Protein AF-A0A3B9GYI4-F1 (afdb_monomer)

Organism: NCBI:txid81029

Foldseek 3Di:
DFDDDPNHGDDLDDPDDDDADVPRDDDDDDDPSNNPVVVVCCQVPVDDDPDDFHDDPNDTPDD

Sequence (63 aa):
DEATNDGKPVSALTDFSLTVKPGEFVALVGPSGAGKTTVFRLALRLFDPQSGQVTLDGIASAE

Nearest PDB structures (foldseek):
  5u1d-assembly1_B  TM=7.874E-01  e=3.136E-02  Homo sapiens
  7mew-assembly1_B  TM=7.686E-01  e=3.379E-02  Escherichia coli
  8vp6-assembly1_A  TM=8.676E-01  e=9.616E-02  Acetivibrio thermocellus ATCC 27405

Structure (mmCIF, N/CA/C/O backbone):
data_AF-A0A3B9GYI4-F1
#
_entry.id   AF-A0A3B9GYI4-F1
#
loop_
_atom_site.group_PDB
_atom_site.id
_atom_site.type_symbol
_atom_site.label_atom_id
_atom_site.label_alt_id
_atom_site.label_comp_id
_atom_site.label_asym_id
_atom_site.label_entity_id
_atom_site.label_seq_id
_atom_site.pdbx_PDB_i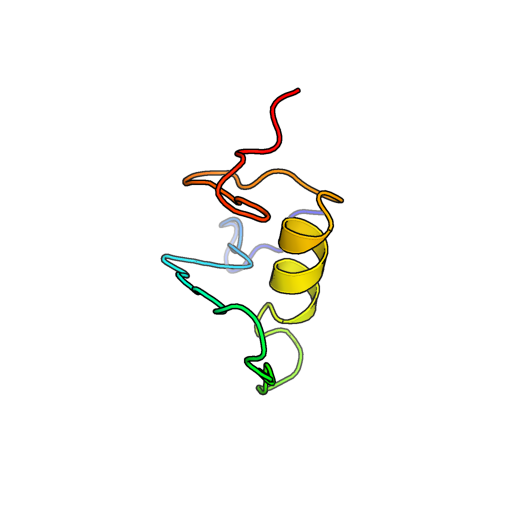ns_code
_atom_site.Cartn_x
_atom_site.Cartn_y
_atom_site.Cartn_z
_atom_site.occupancy
_atom_site.B_iso_or_equiv
_atom_site.auth_seq_id
_atom_site.auth_comp_id
_atom_site.auth_asym_id
_atom_site.auth_atom_id
_atom_site.pdbx_PDB_model_num
ATOM 1 N N . ASP A 1 1 ? 5.165 7.332 -19.382 1.00 50.00 1 ASP A N 1
ATOM 2 C CA . ASP A 1 1 ? 6.515 6.755 -19.341 1.00 50.00 1 ASP A CA 1
ATOM 3 C C . ASP A 1 1 ? 6.359 5.284 -18.995 1.00 50.00 1 ASP A C 1
ATOM 5 O O . ASP A 1 1 ? 6.176 4.946 -17.831 1.00 50.00 1 ASP A O 1
ATOM 9 N N . GLU A 1 2 ? 6.225 4.429 -20.008 1.00 57.00 2 GLU A N 1
ATOM 10 C CA . GLU A 1 2 ? 6.087 2.988 -19.783 1.00 57.00 2 GLU A CA 1
ATOM 11 C C . GLU A 1 2 ? 7.487 2.420 -19.577 1.00 57.00 2 GLU A C 1
ATOM 13 O O . GLU A 1 2 ? 8.278 2.327 -20.512 1.00 57.00 2 GLU A O 1
ATOM 18 N N . ALA A 1 3 ? 7.818 2.067 -18.337 1.00 64.31 3 ALA A N 1
ATOM 19 C CA . ALA A 1 3 ? 8.994 1.251 -18.091 1.00 64.31 3 ALA A CA 1
ATOM 20 C C . ALA A 1 3 ? 8.784 -0.084 -18.819 1.00 64.31 3 ALA A C 1
ATOM 22 O O . ALA A 1 3 ? 7.815 -0.785 -18.536 1.00 64.31 3 ALA A O 1
ATOM 23 N N . THR A 1 4 ? 9.653 -0.425 -19.769 1.00 65.06 4 THR A N 1
ATOM 24 C CA . THR A 1 4 ? 9.583 -1.692 -20.506 1.00 65.06 4 THR A CA 1
ATOM 25 C C . THR A 1 4 ? 10.789 -2.567 -20.197 1.00 65.06 4 THR A C 1
ATOM 27 O O . THR A 1 4 ? 11.917 -2.082 -20.253 1.00 65.06 4 THR A O 1
ATOM 30 N N . ASN A 1 5 ? 10.567 -3.857 -19.948 1.00 67.25 5 ASN A N 1
ATOM 31 C CA . ASN A 1 5 ? 11.605 -4.890 -19.979 1.00 67.25 5 ASN A CA 1
ATOM 32 C C . ASN A 1 5 ? 11.354 -5.748 -21.218 1.00 67.25 5 ASN A C 1
ATOM 34 O O . ASN A 1 5 ? 10.239 -6.232 -21.410 1.00 67.25 5 ASN A O 1
ATOM 38 N N . ASP A 1 6 ? 12.362 -5.895 -22.079 1.00 77.56 6 ASP A N 1
ATOM 39 C CA . ASP A 1 6 ? 12.284 -6.677 -23.323 1.00 77.56 6 ASP A CA 1
ATOM 40 C C . ASP A 1 6 ? 11.084 -6.310 -24.225 1.00 77.56 6 ASP A C 1
ATOM 42 O O . ASP A 1 6 ? 10.452 -7.166 -24.844 1.00 77.56 6 ASP A O 1
ATOM 46 N N . GLY A 1 7 ? 10.733 -5.018 -24.270 1.00 76.50 7 GLY A N 1
ATOM 47 C CA . GLY A 1 7 ? 9.612 -4.497 -25.064 1.00 76.50 7 GLY A CA 1
ATOM 48 C C . GLY A 1 7 ? 8.222 -4.770 -24.482 1.00 76.50 7 GLY A C 1
ATOM 49 O O . GLY A 1 7 ? 7.225 -4.457 -25.128 1.00 76.50 7 GLY A O 1
ATOM 50 N N . LYS A 1 8 ? 8.131 -5.329 -23.268 1.00 73.69 8 LYS A N 1
ATOM 51 C CA . LYS A 1 8 ? 6.866 -5.521 -22.550 1.00 73.69 8 LYS A CA 1
ATOM 52 C C . LYS A 1 8 ? 6.691 -4.449 -21.476 1.00 73.69 8 LYS A C 1
ATOM 54 O O . LYS A 1 8 ? 7.656 -4.182 -20.755 1.00 73.69 8 LYS A O 1
ATOM 59 N N . PRO A 1 9 ? 5.488 -3.869 -21.324 1.00 74.56 9 PRO A N 1
ATOM 60 C CA . PRO A 1 9 ? 5.207 -2.941 -20.238 1.00 74.56 9 PRO A CA 1
ATOM 61 C C . PRO A 1 9 ? 5.430 -3.631 -18.889 1.00 74.56 9 PRO A C 1
ATOM 63 O O . PRO A 1 9 ? 4.982 -4.756 -18.657 1.00 74.56 9 PRO A O 1
ATOM 66 N N . VAL A 1 10 ? 6.161 -2.961 -18.004 1.00 81.75 10 VAL A N 1
ATOM 67 C CA . VAL A 1 10 ? 6.443 -3.428 -16.648 1.00 81.75 10 VAL A CA 1
ATOM 68 C C . VAL A 1 10 ? 5.346 -2.913 -15.736 1.00 81.75 10 VAL A C 1
ATOM 70 O O . VAL A 1 10 ? 5.184 -1.704 -15.561 1.00 81.75 10 VAL A O 1
ATOM 73 N N . SER A 1 11 ? 4.608 -3.834 -15.119 1.00 87.69 11 SER A N 1
ATOM 74 C CA . SER A 1 11 ? 3.656 -3.459 -14.082 1.00 87.69 11 SER A CA 1
ATOM 75 C C . SER A 1 11 ? 4.388 -3.079 -12.797 1.00 87.69 11 SER A C 1
ATOM 77 O O . SER A 1 11 ? 5.229 -3.829 -12.299 1.00 87.69 11 SER A O 1
ATOM 79 N N . ALA A 1 12 ? 4.044 -1.921 -12.234 1.00 92.38 12 ALA A N 1
ATOM 80 C CA . ALA A 1 12 ? 4.599 -1.469 -10.961 1.00 92.38 12 ALA A CA 1
ATOM 81 C C . ALA A 1 12 ? 4.081 -2.283 -9.762 1.00 92.38 12 ALA A C 1
ATOM 83 O O . ALA A 1 12 ? 4.768 -2.367 -8.746 1.00 92.38 12 ALA A O 1
ATOM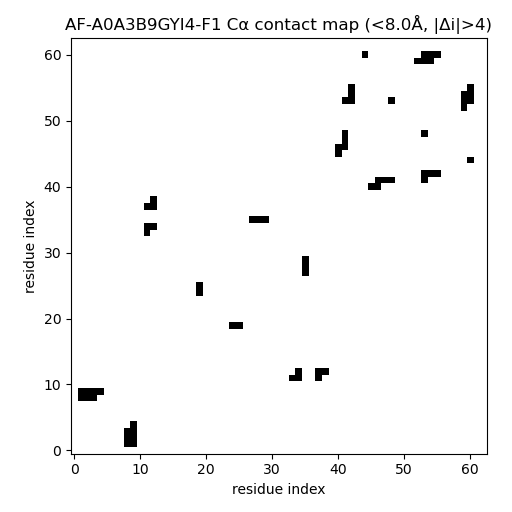 84 N N . LEU A 1 13 ? 2.876 -2.856 -9.870 1.00 94.56 13 LEU A N 1
ATOM 85 C CA . LEU A 1 13 ? 2.242 -3.711 -8.866 1.00 94.56 13 LEU A CA 1
ATOM 86 C C . LEU A 1 13 ? 1.470 -4.822 -9.584 1.00 94.56 13 LEU A C 1
ATOM 88 O O . LEU A 1 13 ? 0.677 -4.547 -10.478 1.00 94.56 13 LEU A O 1
ATOM 92 N N . THR A 1 14 ? 1.686 -6.073 -9.190 1.00 93.94 14 THR A N 1
ATOM 93 C CA . THR A 1 14 ? 0.969 -7.235 -9.740 1.00 93.94 14 THR A CA 1
ATOM 94 C C . THR A 1 14 ? 0.381 -8.016 -8.575 1.00 93.94 14 THR A C 1
ATOM 96 O O . THR A 1 14 ? 1.111 -8.294 -7.626 1.00 93.94 14 THR A O 1
ATOM 99 N N . ASP A 1 15 ? -0.923 -8.300 -8.621 1.00 94.50 15 ASP A N 1
ATOM 100 C CA . ASP A 1 15 ? -1.667 -9.052 -7.596 1.00 94.50 15 ASP A CA 1
ATOM 101 C C . ASP A 1 15 ? -1.401 -8.590 -6.151 1.00 94.50 15 ASP A C 1
ATOM 103 O O . ASP A 1 15 ? -1.226 -9.380 -5.223 1.00 94.50 15 ASP A O 1
ATOM 107 N N . PHE A 1 16 ? -1.358 -7.271 -5.951 1.00 95.38 16 PHE A N 1
ATOM 108 C CA . PHE A 1 16 ? -1.122 -6.665 -4.644 1.00 95.38 16 PHE A CA 1
ATOM 109 C C . PHE A 1 16 ? -2.433 -6.486 -3.868 1.00 95.38 16 PHE A C 1
ATOM 111 O O . PHE A 1 16 ? -3.412 -5.962 -4.394 1.00 95.38 16 PHE A O 1
ATOM 118 N N . SER A 1 17 ? -2.442 -6.869 -2.591 1.00 95.81 17 SER A N 1
ATOM 119 C CA . SER A 1 17 ? -3.566 -6.657 -1.673 1.00 95.81 17 SER A CA 1
ATOM 120 C C . SER A 1 17 ? -3.058 -6.206 -0.308 1.00 95.81 17 SER A C 1
ATOM 122 O O . SER A 1 17 ? -2.132 -6.797 0.245 1.00 95.81 17 SER A O 1
ATOM 124 N N . LEU A 1 18 ? -3.679 -5.164 0.242 1.00 95.69 18 LEU A N 1
ATOM 125 C CA . LEU A 1 18 ? -3.390 -4.641 1.574 1.00 95.69 18 LEU A CA 1
ATOM 126 C C . LEU A 1 18 ? -4.689 -4.144 2.212 1.00 95.69 18 LEU A C 1
ATOM 128 O O . LEU A 1 18 ? -5.472 -3.441 1.580 1.00 95.69 18 LEU A O 1
ATOM 132 N N . THR A 1 19 ? -4.899 -4.477 3.482 1.00 95.75 19 THR A N 1
ATOM 133 C CA . THR A 1 19 ? -5.971 -3.922 4.311 1.00 95.75 19 THR A CA 1
ATOM 134 C C . THR A 1 19 ? -5.338 -3.378 5.578 1.00 95.75 19 THR A C 1
ATOM 136 O O . THR A 1 19 ? -4.639 -4.117 6.263 1.00 95.75 19 THR A O 1
ATOM 139 N N . VAL A 1 20 ? -5.581 -2.102 5.874 1.00 95.44 20 VAL A N 1
ATOM 140 C CA . VAL A 1 20 ? -5.110 -1.441 7.096 1.00 95.44 20 VAL A CA 1
ATOM 141 C C . VAL A 1 20 ? -6.324 -1.151 7.963 1.00 95.44 20 VAL A C 1
ATOM 143 O O . VAL A 1 20 ? -7.275 -0.520 7.502 1.00 95.44 20 VAL A O 1
ATOM 146 N N . LYS A 1 21 ? -6.325 -1.646 9.199 1.00 95.62 21 LYS A N 1
ATOM 147 C CA . LYS A 1 21 ? -7.439 -1.442 10.129 1.00 95.62 21 LYS A CA 1
ATOM 148 C C . LYS A 1 21 ? -7.317 -0.094 10.850 1.00 95.62 21 LYS A C 1
ATOM 150 O O . LYS A 1 21 ? -6.208 0.418 1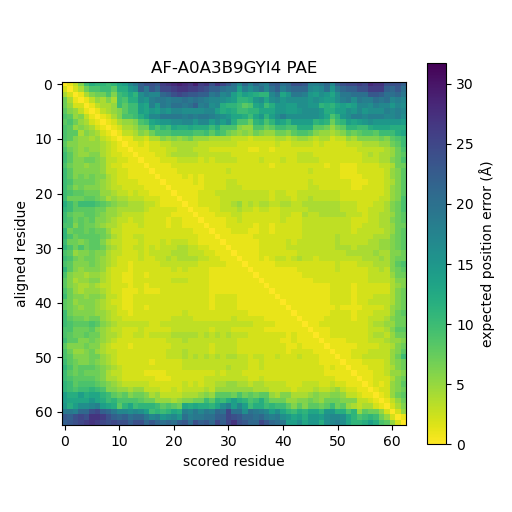1.013 1.00 95.62 21 LYS A O 1
ATOM 155 N N . PRO A 1 22 ? -8.429 0.478 11.346 1.00 94.94 22 PRO A N 1
ATOM 156 C CA . PRO A 1 22 ? -8.371 1.664 12.195 1.00 94.94 22 PRO A CA 1
ATOM 157 C C . PRO A 1 22 ? -7.424 1.464 13.387 1.00 94.94 22 PRO A C 1
ATOM 159 O O . PRO A 1 22 ? -7.526 0.472 14.109 1.00 94.94 22 PRO A O 1
ATOM 162 N N . GLY A 1 23 ? -6.499 2.407 13.581 1.00 96.62 23 GLY A N 1
ATOM 163 C CA . GLY A 1 23 ? -5.484 2.358 14.641 1.00 96.62 23 GLY A CA 1
ATOM 164 C C . GLY A 1 23 ? -4.262 1.481 14.342 1.00 96.62 23 GLY A C 1
ATOM 165 O O . GLY A 1 23 ? -3.350 1.424 15.164 1.00 96.62 23 GLY A O 1
ATOM 166 N N . GLU A 1 24 ? -4.209 0.813 13.189 1.00 97.62 24 GLU A N 1
ATOM 167 C CA . GLU A 1 24 ? -3.055 0.017 12.779 1.00 97.62 24 GLU A CA 1
ATOM 168 C C . GLU A 1 24 ? -1.942 0.903 12.203 1.00 97.62 24 GLU A C 1
ATOM 170 O O . GLU A 1 24 ? -2.191 1.823 11.422 1.00 97.62 24 GLU A O 1
ATOM 175 N N . PHE A 1 25 ? -0.693 0.604 12.566 1.00 96.31 25 PHE A N 1
ATOM 176 C CA . PHE A 1 25 ? 0.486 1.230 11.976 1.00 96.31 25 PHE A CA 1
ATOM 177 C C . PHE A 1 25 ? 1.203 0.225 11.072 1.00 96.31 25 PHE A C 1
ATOM 179 O O . PHE A 1 25 ? 1.725 -0.782 11.550 1.00 96.31 25 PHE A O 1
ATOM 186 N N . VAL A 1 26 ? 1.248 0.512 9.769 1.00 96.19 26 VAL A N 1
ATOM 187 C CA . VAL A 1 26 ? 1.852 -0.363 8.754 1.00 96.19 26 VAL A CA 1
ATOM 188 C C . VAL A 1 26 ? 3.028 0.341 8.088 1.00 96.19 26 VAL A C 1
ATOM 190 O O . VAL A 1 26 ? 2.913 1.479 7.636 1.00 96.19 26 VAL A O 1
ATOM 193 N N . ALA A 1 27 ? 4.157 -0.361 7.976 1.00 96.62 27 ALA A N 1
ATOM 194 C CA . ALA A 1 27 ? 5.328 0.101 7.241 1.00 96.62 27 ALA A CA 1
ATOM 195 C C . ALA A 1 27 ? 5.517 -0.716 5.954 1.00 96.62 27 ALA A C 1
ATOM 197 O O . ALA A 1 27 ? 5.623 -1.941 5.998 1.00 96.62 27 ALA A O 1
ATOM 198 N N . LEU A 1 28 ? 5.614 -0.036 4.806 1.00 95.88 28 LEU A N 1
ATOM 199 C CA . LEU A 1 28 ? 6.016 -0.653 3.539 1.00 95.88 28 LEU A CA 1
ATOM 200 C C . LEU A 1 28 ? 7.540 -0.573 3.376 1.00 95.88 28 LEU A C 1
ATOM 202 O O . LEU A 1 28 ? 8.097 0.516 3.226 1.00 95.88 28 LEU A O 1
ATOM 206 N N . VAL A 1 29 ? 8.213 -1.723 3.347 1.00 96.06 29 VAL A N 1
ATOM 207 C CA . VAL A 1 29 ? 9.675 -1.828 3.204 1.00 96.06 29 VAL A CA 1
ATOM 208 C C . VAL A 1 29 ? 10.052 -2.670 1.987 1.00 96.06 29 VAL A C 1
ATOM 210 O O . VAL A 1 29 ? 9.299 -3.535 1.556 1.00 96.06 29 VAL A O 1
ATOM 213 N N . GLY A 1 30 ? 11.214 -2.393 1.396 1.00 94.81 30 GLY A N 1
ATOM 214 C CA . GLY A 1 30 ? 11.707 -3.111 0.218 1.00 94.81 30 GLY A CA 1
ATOM 215 C C . GLY A 1 30 ? 12.709 -2.292 -0.598 1.00 94.81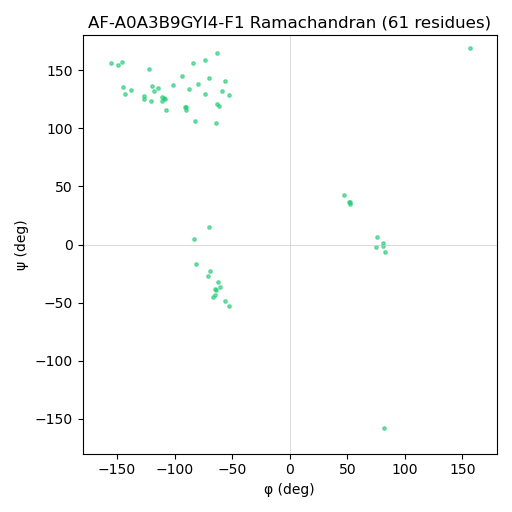 30 GLY A C 1
ATOM 216 O O . GLY A 1 30 ? 12.832 -1.081 -0.372 1.00 94.81 30 GLY A O 1
ATOM 217 N N . PRO A 1 31 ? 13.402 -2.905 -1.572 1.00 96.38 31 PRO A N 1
ATOM 218 C CA . PRO A 1 31 ? 14.429 -2.241 -2.375 1.00 96.38 31 PRO A CA 1
ATOM 219 C C . PRO A 1 31 ? 13.864 -1.093 -3.227 1.00 96.38 31 PRO A C 1
ATOM 221 O O . PRO A 1 31 ? 12.647 -0.953 -3.401 1.00 96.38 31 PRO A O 1
ATOM 224 N N . SER A 1 32 ? 14.743 -0.232 -3.747 1.00 93.69 32 SER A N 1
ATOM 225 C CA . SER A 1 32 ? 14.339 0.795 -4.719 1.00 93.69 32 SER A CA 1
ATOM 226 C C . SER A 1 32 ? 13.664 0.142 -5.932 1.00 93.69 32 SER A C 1
ATOM 228 O O . SER A 1 32 ? 14.064 -0.940 -6.348 1.00 93.69 32 SER A O 1
ATOM 230 N N . GLY A 1 33 ? 12.603 0.759 -6.456 1.00 90.88 33 GLY A N 1
ATOM 231 C CA . GLY A 1 33 ? 11.826 0.210 -7.575 1.00 90.88 33 GLY A CA 1
ATOM 232 C C . GLY A 1 33 ? 10.763 -0.836 -7.211 1.00 90.88 33 GLY A C 1
ATOM 233 O O . GLY A 1 33 ? 9.942 -1.156 -8.057 1.00 90.88 33 GLY A O 1
ATOM 234 N N . ALA A 1 34 ? 10.675 -1.302 -5.958 1.00 92.38 34 ALA A N 1
ATOM 235 C CA . ALA A 1 34 ? 9.701 -2.326 -5.535 1.00 92.38 34 ALA A CA 1
ATOM 236 C C . ALA A 1 34 ? 8.218 -1.871 -5.486 1.00 92.38 34 ALA A C 1
ATOM 238 O O . ALA A 1 34 ? 7.409 -2.495 -4.812 1.00 92.38 34 ALA A O 1
ATOM 239 N N . GLY A 1 35 ? 7.853 -0.736 -6.090 1.00 94.69 35 GLY A N 1
ATOM 240 C CA . GLY A 1 35 ? 6.456 -0.275 -6.147 1.00 94.69 35 GLY A CA 1
ATOM 241 C C . GLY A 1 35 ? 5.917 0.447 -4.899 1.00 94.69 35 GLY A C 1
ATOM 242 O O . GLY A 1 35 ? 4.776 0.896 -4.914 1.00 94.69 35 GLY A O 1
ATOM 243 N N . LYS A 1 36 ? 6.720 0.655 -3.842 1.00 96.94 36 LYS A N 1
ATOM 244 C CA . LYS A 1 36 ? 6.277 1.320 -2.590 1.00 96.94 36 LYS A CA 1
ATOM 245 C C . LYS A 1 36 ? 5.607 2.680 -2.825 1.00 96.94 36 LYS A C 1
ATOM 247 O O . LYS A 1 36 ? 4.486 2.907 -2.386 1.00 96.94 36 LYS A O 1
ATOM 252 N N . THR A 1 37 ? 6.275 3.577 -3.550 1.00 96.25 37 THR A N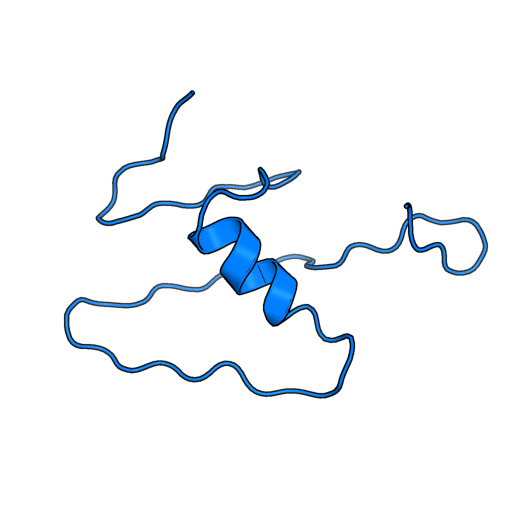 1
ATOM 253 C CA . THR A 1 37 ? 5.726 4.902 -3.883 1.00 96.25 37 THR A CA 1
ATOM 254 C C . THR A 1 37 ? 4.460 4.788 -4.731 1.00 96.25 37 THR A C 1
ATOM 256 O O . THR A 1 37 ? 3.559 5.609 -4.590 1.00 96.25 37 THR A O 1
ATOM 259 N N . THR A 1 38 ? 4.360 3.764 -5.582 1.00 95.94 38 THR A N 1
ATOM 260 C CA . THR A 1 38 ? 3.159 3.494 -6.380 1.00 95.94 38 THR A CA 1
ATOM 261 C C . THR A 1 38 ? 1.974 3.126 -5.490 1.00 95.94 38 THR A C 1
ATOM 263 O O . THR A 1 38 ? 0.903 3.689 -5.686 1.00 95.94 38 THR A O 1
ATOM 266 N N . VAL A 1 39 ? 2.165 2.286 -4.462 1.00 96.06 39 VAL A N 1
ATOM 267 C CA . VAL A 1 39 ? 1.108 1.960 -3.480 1.00 96.06 39 VAL A CA 1
ATOM 268 C C . VAL A 1 39 ? 0.570 3.227 -2.814 1.00 96.06 39 VAL A C 1
ATOM 270 O O . VAL A 1 39 ? -0.638 3.438 -2.794 1.00 96.06 39 VAL A O 1
ATOM 273 N N . PHE A 1 40 ? 1.450 4.110 -2.330 1.00 95.19 40 PHE A N 1
ATOM 274 C CA . PHE A 1 40 ? 1.018 5.369 -1.714 1.00 95.19 40 PHE A CA 1
ATOM 275 C C . PHE A 1 40 ? 0.304 6.294 -2.701 1.00 95.19 40 PHE A C 1
ATOM 277 O O . PHE A 1 40 ? -0.688 6.913 -2.340 1.00 95.19 40 PHE A O 1
ATOM 284 N N . ARG A 1 41 ? 0.763 6.381 -3.953 1.00 95.44 41 ARG A N 1
ATOM 285 C CA . ARG A 1 41 ? 0.103 7.206 -4.975 1.00 95.44 41 ARG A CA 1
ATOM 286 C C . ARG A 1 41 ? -1.299 6.697 -5.319 1.00 95.44 41 ARG A C 1
ATOM 288 O O . ARG A 1 41 ? -2.190 7.518 -5.495 1.00 95.44 41 ARG A O 1
ATOM 295 N N . LEU A 1 42 ? -1.500 5.379 -5.369 1.00 94.38 42 LEU A N 1
ATOM 296 C CA . LEU A 1 42 ? -2.826 4.774 -5.531 1.00 94.38 42 LEU A CA 1
ATOM 297 C C . LEU A 1 42 ? -3.714 5.039 -4.305 1.00 94.38 42 LEU A C 1
ATOM 299 O O . LEU A 1 42 ? -4.856 5.462 -4.456 1.00 94.38 42 LEU A O 1
ATOM 303 N N . ALA A 1 43 ? -3.183 4.860 -3.089 1.00 92.88 43 ALA A N 1
ATOM 304 C CA . ALA A 1 43 ? -3.908 5.131 -1.843 1.00 92.88 43 ALA A CA 1
ATOM 305 C C . ALA A 1 43 ? -4.338 6.603 -1.716 1.00 92.88 43 ALA A C 1
ATOM 307 O O . ALA A 1 43 ? -5.428 6.892 -1.236 1.00 92.88 43 ALA A O 1
ATOM 308 N N . LEU A 1 44 ? -3.497 7.525 -2.190 1.00 92.31 44 LEU A N 1
ATOM 309 C CA . LEU A 1 44 ? -3.768 8.964 -2.241 1.00 92.31 44 LEU A CA 1
ATOM 310 C C . LEU A 1 44 ? -4.597 9.389 -3.466 1.00 92.31 44 LEU A C 1
ATOM 312 O O . LEU A 1 44 ? -4.780 10.586 -3.667 1.00 92.31 44 LEU A O 1
ATOM 316 N N . ARG A 1 45 ? -5.062 8.442 -4.297 1.00 89.31 45 ARG A N 1
ATOM 317 C CA . ARG A 1 45 ? -5.819 8.698 -5.538 1.00 89.31 45 ARG A CA 1
ATOM 318 C C . ARG A 1 45 ? -5.141 9.681 -6.497 1.00 89.31 45 ARG A C 1
ATOM 320 O O . ARG A 1 45 ? -5.787 10.452 -7.192 1.00 89.31 45 ARG A O 1
ATOM 327 N N . LEU A 1 46 ? -3.813 9.613 -6.574 1.00 92.25 46 LEU A N 1
ATOM 328 C CA . LEU A 1 46 ? -3.029 10.326 -7.588 1.00 92.25 46 LEU A CA 1
ATOM 329 C C . LEU A 1 46 ? -3.012 9.583 -8.936 1.00 92.25 46 LEU A C 1
ATOM 331 O O . LEU A 1 46 ? -2.652 10.177 -9.948 1.00 92.25 46 LEU A O 1
ATOM 335 N N . PHE A 1 47 ? -3.372 8.295 -8.934 1.00 91.62 47 PHE A N 1
ATOM 336 C CA . PHE A 1 47 ? -3.592 7.458 -10.116 1.00 91.62 47 PHE A CA 1
ATOM 337 C C . PHE A 1 47 ? -4.710 6.455 -9.837 1.00 91.62 47 PHE A C 1
ATOM 339 O O . PHE A 1 47 ? -4.911 6.067 -8.682 1.00 91.62 47 PHE A O 1
ATOM 346 N N . ASP A 1 48 ? -5.347 5.972 -10.901 1.00 92.19 48 ASP A N 1
ATOM 347 C CA . ASP A 1 48 ? -6.275 4.847 -10.832 1.00 92.19 48 ASP A CA 1
ATOM 348 C C . ASP A 1 48 ? -5.567 3.516 -11.120 1.00 92.19 48 ASP A C 1
ATOM 350 O O . ASP A 1 48 ? -4.632 3.459 -11.931 1.00 92.19 48 ASP A O 1
ATOM 354 N N . PRO A 1 49 ? -5.975 2.425 -10.448 1.00 93.50 49 PRO A N 1
ATOM 355 C CA . PRO A 1 49 ? -5.439 1.109 -10.743 1.00 93.50 49 PRO A CA 1
ATOM 356 C C . PRO A 1 49 ? -5.937 0.622 -12.112 1.00 93.50 49 PRO A C 1
ATOM 358 O O . PRO A 1 49 ? -7.092 0.817 -12.475 1.00 93.50 49 PRO A O 1
ATOM 361 N N . GLN A 1 50 ? -5.084 -0.085 -12.857 1.00 92.94 50 GLN A N 1
ATOM 362 C CA . GLN A 1 50 ? -5.474 -0.699 -14.137 1.00 92.94 50 GLN A CA 1
ATOM 363 C C . GLN A 1 50 ? -6.458 -1.871 -13.954 1.00 92.94 50 GLN A C 1
ATOM 365 O O . GLN A 1 50 ? -7.172 -2.235 -14.884 1.00 92.94 50 GLN A O 1
ATOM 370 N N . SER A 1 51 ? -6.472 -2.489 -12.769 1.00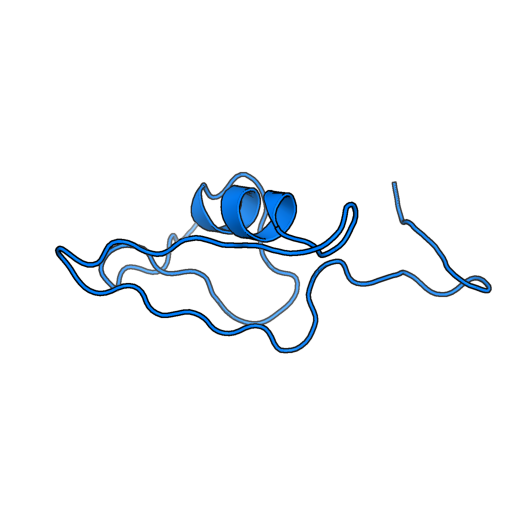 93.75 51 SER A N 1
ATOM 371 C CA . SER A 1 51 ? -7.423 -3.530 -12.365 1.00 93.75 51 SER A CA 1
ATOM 372 C C . SER A 1 51 ? -7.551 -3.575 -10.838 1.00 93.75 51 SER A C 1
ATOM 374 O O . SER A 1 51 ? -6.635 -3.164 -10.124 1.00 93.75 51 SER A O 1
ATOM 376 N N . GLY A 1 52 ? -8.679 -4.077 -10.331 1.00 94.12 52 GLY A N 1
ATOM 377 C CA . GLY A 1 52 ? -8.978 -4.087 -8.895 1.00 94.12 52 GLY A CA 1
ATOM 378 C C . GLY A 1 52 ? -9.533 -2.749 -8.398 1.00 94.12 52 GLY A C 1
ATOM 379 O O . GLY A 1 52 ? -10.097 -1.980 -9.173 1.00 94.12 52 GLY A O 1
ATOM 380 N N . GLN A 1 53 ? -9.413 -2.480 -7.095 1.00 94.19 53 GLN A N 1
ATOM 381 C CA . GLN A 1 53 ? -9.968 -1.272 -6.479 1.00 94.19 53 GLN A CA 1
ATOM 382 C C . GLN A 1 53 ? -9.143 -0.782 -5.287 1.00 94.19 53 GLN A C 1
ATOM 384 O O . GLN A 1 53 ? -8.493 -1.567 -4.597 1.00 94.19 53 GLN A O 1
ATOM 389 N N . VAL A 1 54 ? -9.242 0.519 -5.009 1.00 94.50 54 VAL A N 1
ATOM 390 C CA . VAL A 1 54 ? -8.712 1.155 -3.797 1.00 94.50 54 VAL A CA 1
ATOM 391 C C . VAL A 1 54 ? -9.867 1.809 -3.048 1.00 94.50 54 VAL A C 1
ATOM 393 O O . VAL A 1 54 ? -10.576 2.652 -3.601 1.00 94.50 54 VAL A O 1
ATO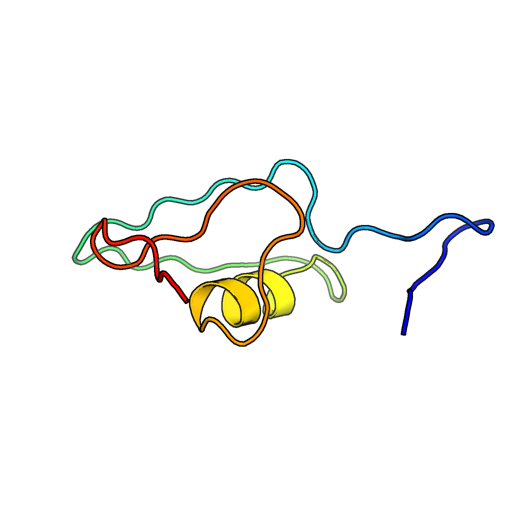M 396 N N . THR A 1 55 ? -10.051 1.433 -1.786 1.00 93.19 55 THR A N 1
ATOM 397 C CA . THR A 1 55 ? -11.106 1.964 -0.913 1.00 93.19 55 THR A CA 1
ATOM 398 C C . THR A 1 55 ? -10.493 2.647 0.302 1.00 93.19 55 THR A C 1
ATOM 400 O O . THR A 1 55 ? -9.599 2.076 0.927 1.00 93.19 55 THR A O 1
ATOM 403 N N . LEU A 1 56 ? -11.010 3.819 0.669 1.00 90.69 56 LEU A N 1
ATOM 404 C CA . LEU A 1 56 ? -10.694 4.502 1.926 1.00 90.69 56 LEU A CA 1
ATOM 405 C C . LEU A 1 56 ? -11.946 4.464 2.802 1.00 90.69 56 LEU A C 1
ATOM 407 O O . LEU A 1 56 ? -13.029 4.796 2.330 1.00 90.69 56 LEU A O 1
ATOM 411 N N . ASP A 1 57 ? -11.817 3.978 4.037 1.00 88.38 57 ASP A N 1
ATOM 412 C CA . ASP A 1 57 ? -12.941 3.780 4.968 1.00 88.38 57 ASP A CA 1
ATOM 413 C C . ASP A 1 57 ? -14.114 2.971 4.377 1.00 88.38 57 ASP A C 1
ATOM 415 O O . ASP A 1 57 ? -15.286 3.214 4.654 1.00 88.38 57 ASP A O 1
ATOM 419 N N . GLY A 1 58 ? -13.796 1.992 3.522 1.00 83.81 58 GLY A N 1
ATOM 420 C CA . GLY A 1 58 ? -14.785 1.155 2.832 1.00 83.81 58 GLY A CA 1
ATOM 421 C C . GLY A 1 58 ? -15.513 1.850 1.678 1.00 83.81 58 GLY A C 1
ATOM 422 O O . GLY A 1 58 ? -16.295 1.210 0.979 1.00 83.81 58 GLY A O 1
ATOM 423 N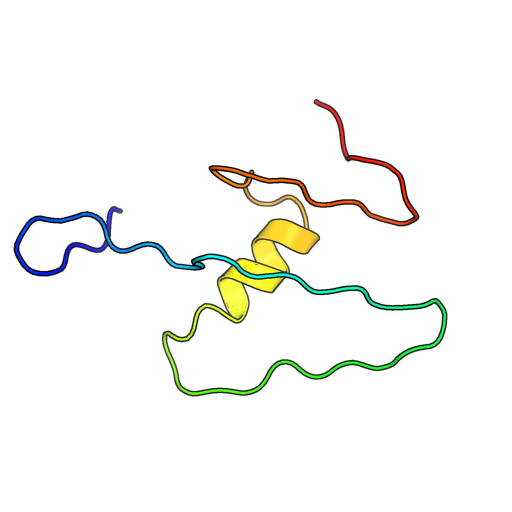 N . ILE A 1 59 ? -15.230 3.127 1.428 1.00 84.38 59 ILE A N 1
ATOM 424 C CA . ILE A 1 59 ? -15.777 3.872 0.302 1.00 84.38 59 ILE A CA 1
ATOM 425 C C . ILE A 1 59 ? -14.806 3.724 -0.866 1.00 84.38 59 ILE A C 1
ATOM 427 O O . ILE A 1 59 ? -13.636 4.117 -0.796 1.00 84.38 59 ILE A O 1
ATOM 431 N N . ALA A 1 60 ? -15.287 3.130 -1.959 1.00 76.00 60 ALA A N 1
ATOM 432 C CA . ALA A 1 60 ? -14.606 3.255 -3.235 1.00 76.00 60 ALA A CA 1
ATOM 433 C C . ALA A 1 60 ? -14.641 4.735 -3.606 1.00 76.00 60 ALA A C 1
ATOM 435 O O . ALA A 1 60 ? -15.718 5.321 -3.690 1.00 76.00 60 ALA A O 1
ATOM 436 N N . SER A 1 61 ? -13.480 5.355 -3.794 1.00 60.06 61 SER A N 1
ATOM 437 C CA . SER A 1 61 ? -13.452 6.676 -4.413 1.00 60.06 61 SER A CA 1
ATOM 438 C C . SER A 1 61 ? -13.978 6.482 -5.839 1.00 60.06 61 SER A C 1
ATOM 440 O O . SER A 1 61 ? -13.337 5.826 -6.667 1.00 60.06 61 SER A O 1
ATOM 442 N N . ALA A 1 62 ? -15.223 6.895 -6.046 1.00 54.75 62 ALA A N 1
ATOM 443 C CA . ALA A 1 62 ? -15.820 7.023 -7.360 1.00 54.75 62 ALA A CA 1
ATOM 444 C C . ALA A 1 62 ? -15.222 8.259 -8.046 1.00 54.75 62 ALA A C 1
ATOM 446 O O . ALA A 1 62 ? -14.679 9.132 -7.360 1.00 54.75 62 ALA A O 1
ATOM 447 N N . GLU A 1 63 ? -15.314 8.290 -9.376 1.00 49.09 63 GLU A N 1
ATOM 448 C CA . GLU A 1 63 ? -15.242 9.539 -10.149 1.00 49.09 63 GLU A CA 1
ATOM 449 C C . GLU A 1 63 ? -16.101 10.652 -9.530 1.00 49.09 63 GLU A C 1
ATOM 451 O O . GLU A 1 63 ? -17.217 10.346 -9.040 1.00 49.09 63 GLU A O 1
#

pLDDT: mean 87.64, std 12.71, range [49.09, 97.62]

Radius of gyration: 13.32 Å; Cα contacts (8 Å, |Δi|>4): 35; chains: 1; bounding box: 30×19×40 Å

Mean predicted aligned error: 5.59 Å

Solvent-accessible surface area (backbone atoms only — not comparable to full-atom values): 4633 Å² total; per-residue (Å²): 135,78,56,59,60,97,89,39,79,57,74,68,72,74,95,76,85,85,85,84,57,94,93,63,88,85,84,92,81,77,65,90,87,68,25,63,70,56,55,52,34,42,75,69,63,74,47,80,71,97,67,86,85,67,62,61,96,83,41,64,76,69,135

InterPro domains:
  IPR003439 ABC transporter-like, ATP-binding domain [PF00005] (13-60)
  IPR027417 P-loop containing nucleoside triphosphate hydrolase [G3DSA:3.40.50.300] (3-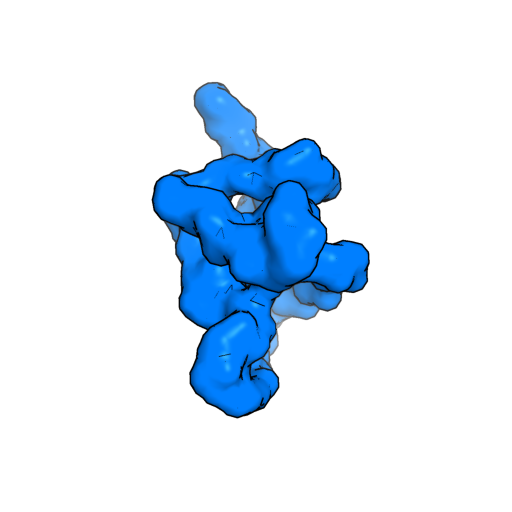63)
  IPR027417 P-loop containing nucleoside triphosphate hydrolase [SSF52540] (10-59)
  IPR039421 Type 1 protein exporter [PTHR24221] (11-59)

Secondary structure (DSSP, 8-state):
---EETTEEPPS-SS------TT-------STTSSHHHHHHHHTTSS--SSS--EETTEE---